Protein AF-A0AA38RJS0-F1 (afdb_monomer_lite)

Foldseek 3Di:
DDPPP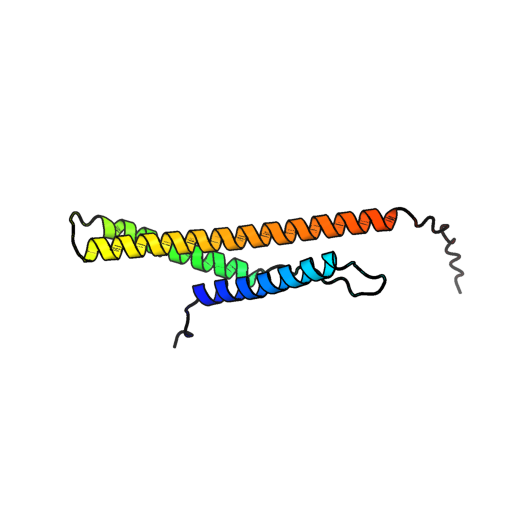DLLSVLVVVLVVLVVVLVVLVVVVVVPPPPDDDNDASDADDPVSVVSLVVLLVVLVVVLVVLVVVLPDPDPDPVNVVSVVSNVVSVVSNVVSVVSVVVRVVSVVVRVVVVVVVVVVVVPDPPPPPPPPPPDDD

Secondary structure (DSSP, 8-state):
---TTHHHHHHHHHHHHHHHHHHHHHHHHHT---TTS-----PPPPHHHHHHHHHHHHHHHHHHHHHHHHT---SS-HHHHHHHHHHHHHHHHHHHHHHHHHHHHHHHHHHHHHHHHHHHHHTSS-------------

Sequence (138 aa):
MGEKGGRYNRVVRRFEIWMEGVRDVVASRDGGVGKGMDVEFVSDLDAGWKGECEGLARKLGECRDVIGVLGRVEGESSLARILSGTDALVEDMLAGLDLMLAIEREAVARENDWVRSVNREGDGEDDTPRAGAIWRAF

Radius of gyration: 24.94 Å; chains: 1; bounding box: 71×38×66 Å

Structure (mmCIF, N/CA/C/O backbone):
data_AF-A0AA38RJS0-F1
#
_entry.id   AF-A0AA38RJS0-F1
#
loop_
_atom_site.group_PDB
_atom_site.id
_atom_site.type_symbol
_atom_site.label_atom_id
_atom_site.label_alt_id
_atom_site.label_comp_id
_atom_site.label_asym_id
_atom_site.label_entity_id
_atom_site.label_seq_id
_atom_site.pdbx_PDB_ins_code
_atom_site.Cartn_x
_atom_site.Cartn_y
_atom_site.Cartn_z
_atom_site.occupancy
_atom_site.B_iso_or_equiv
_atom_site.auth_seq_id
_atom_site.auth_comp_id
_atom_site.auth_asym_id
_atom_site.auth_atom_id
_atom_site.pdbx_PDB_model_num
ATOM 1 N N . MET A 1 1 ? 12.068 2.463 22.134 1.00 39.75 1 MET A N 1
ATOM 2 C CA . MET A 1 1 ? 11.266 3.669 21.834 1.00 39.75 1 MET A CA 1
ATOM 3 C C . MET A 1 1 ? 10.890 3.592 20.367 1.00 39.75 1 MET A C 1
ATOM 5 O O . MET A 1 1 ? 11.792 3.582 19.543 1.00 39.75 1 MET A O 1
ATOM 9 N N . GLY A 1 2 ? 9.607 3.384 20.060 1.00 47.66 2 GLY A N 1
ATOM 10 C CA . GLY A 1 2 ? 9.134 3.217 18.682 1.00 47.66 2 GLY A CA 1
ATOM 11 C C . GLY A 1 2 ? 9.390 4.478 17.861 1.00 47.66 2 GLY A C 1
ATOM 12 O O . GLY A 1 2 ? 9.180 5.586 18.351 1.00 47.66 2 GLY A O 1
ATOM 13 N N . GLU A 1 3 ? 9.898 4.306 16.646 1.00 44.78 3 GLU A N 1
ATOM 14 C CA . GLU A 1 3 ? 10.190 5.405 15.728 1.00 44.78 3 GLU A CA 1
ATOM 15 C C . GLU A 1 3 ? 8.943 6.267 15.482 1.00 44.78 3 GLU A C 1
ATOM 17 O O . GLU A 1 3 ? 7.830 5.753 15.324 1.00 44.78 3 GLU A O 1
ATOM 22 N N . LYS A 1 4 ? 9.135 7.593 15.475 1.00 48.53 4 LYS A N 1
ATOM 23 C CA . LYS A 1 4 ? 8.072 8.589 15.292 1.00 48.53 4 LYS A CA 1
ATOM 24 C C . LYS A 1 4 ? 7.389 8.357 13.938 1.00 48.53 4 LYS A C 1
ATOM 26 O O . LYS A 1 4 ? 7.966 8.661 12.901 1.00 48.53 4 LYS A O 1
ATOM 31 N N . GLY A 1 5 ? 6.185 7.787 13.966 1.00 61.19 5 GLY A N 1
ATOM 32 C CA . GLY A 1 5 ? 5.372 7.489 12.782 1.00 61.19 5 GLY A CA 1
ATOM 33 C C . GLY A 1 5 ? 4.741 6.095 12.793 1.00 61.19 5 GLY A C 1
ATOM 34 O O . GLY A 1 5 ? 3.680 5.910 12.214 1.00 61.19 5 GLY A O 1
ATOM 35 N N . GLY A 1 6 ? 5.311 5.120 13.502 1.00 84.56 6 GLY A N 1
ATOM 36 C CA . GLY A 1 6 ? 4.781 3.753 13.495 1.00 84.56 6 GLY A CA 1
ATOM 37 C C . GLY A 1 6 ? 4.985 3.022 12.159 1.00 84.56 6 GLY A C 1
ATOM 38 O O . GLY A 1 6 ? 5.342 3.600 11.133 1.00 84.56 6 GLY A O 1
ATOM 39 N N . ARG A 1 7 ? 4.789 1.700 12.185 1.00 86.81 7 ARG A N 1
ATOM 40 C CA . ARG A 1 7 ? 5.133 0.807 11.065 1.00 86.81 7 ARG A CA 1
ATOM 41 C C . ARG A 1 7 ? 4.330 1.099 9.790 1.00 86.81 7 ARG A C 1
ATOM 43 O O . ARG A 1 7 ? 4.897 1.031 8.709 1.00 86.81 7 ARG A O 1
ATOM 50 N N . TYR A 1 8 ? 3.057 1.481 9.916 1.00 88.31 8 TYR A N 1
ATOM 51 C CA . TYR A 1 8 ? 2.211 1.826 8.768 1.00 88.31 8 TYR A CA 1
ATOM 52 C C . TYR A 1 8 ? 2.754 3.028 7.980 1.00 88.31 8 TYR A C 1
ATOM 54 O O . TYR A 1 8 ? 2.969 2.922 6.779 1.00 88.31 8 TYR A O 1
ATOM 62 N N . ASN A 1 9 ? 3.096 4.135 8.652 1.00 90.56 9 ASN A N 1
ATOM 63 C CA . ASN A 1 9 ? 3.643 5.314 7.968 1.00 90.56 9 ASN A CA 1
ATOM 64 C C . ASN A 1 9 ? 4.990 5.040 7.293 1.00 90.56 9 ASN A C 1
ATOM 66 O O . ASN A 1 9 ? 5.299 5.643 6.271 1.00 90.56 9 ASN A O 1
ATOM 70 N N . ARG A 1 10 ? 5.803 4.125 7.836 1.00 90.25 10 ARG A N 1
ATOM 71 C CA . ARG A 1 10 ? 7.041 3.703 7.168 1.00 90.25 10 ARG A CA 1
ATOM 72 C C . ARG A 1 10 ? 6.747 2.982 5.849 1.00 90.25 10 ARG A C 1
ATOM 74 O O . ARG A 1 10 ? 7.408 3.272 4.856 1.00 90.25 10 ARG A O 1
ATOM 81 N N . VAL A 1 11 ? 5.773 2.072 5.846 1.00 93.06 11 VAL A N 1
ATOM 82 C CA . VAL A 1 11 ? 5.342 1.339 4.645 1.00 93.06 11 VAL A CA 1
ATOM 83 C C . VAL A 1 11 ? 4.802 2.299 3.587 1.00 93.06 11 VAL A C 1
ATOM 85 O O . VAL A 1 11 ? 5.246 2.228 2.442 1.00 93.06 11 VAL A O 1
ATOM 88 N N . VAL A 1 12 ? 3.941 3.241 3.987 1.00 93.81 12 VAL A N 1
ATOM 89 C CA . VAL A 1 12 ? 3.394 4.280 3.098 1.00 93.81 12 VAL A CA 1
ATOM 90 C C . VAL A 1 12 ? 4.505 5.159 2.533 1.00 93.81 12 VAL A C 1
ATOM 92 O O . VAL A 1 12 ? 4.612 5.305 1.323 1.00 93.81 12 VAL A O 1
ATOM 95 N N . ARG A 1 13 ? 5.411 5.669 3.373 1.00 91.69 13 ARG A N 1
ATOM 96 C CA . ARG A 1 13 ? 6.510 6.527 2.910 1.00 91.69 13 ARG A CA 1
ATOM 97 C C . ARG A 1 13 ? 7.427 5.818 1.917 1.00 91.69 13 ARG A C 1
ATOM 99 O O . ARG A 1 13 ? 7.901 6.428 0.965 1.00 91.69 13 ARG A O 1
ATOM 106 N N . ARG A 1 14 ? 7.707 4.531 2.140 1.00 92.81 14 ARG A N 1
ATOM 107 C CA . ARG A 1 14 ? 8.513 3.735 1.207 1.00 92.81 14 ARG A CA 1
ATOM 108 C C . ARG A 1 14 ? 7.804 3.568 -0.139 1.00 92.81 14 ARG A C 1
ATOM 110 O O . ARG A 1 14 ? 8.461 3.678 -1.168 1.00 92.81 14 ARG A O 1
ATOM 117 N N . PHE A 1 15 ? 6.490 3.353 -0.118 1.00 93.44 15 PHE A N 1
ATOM 118 C CA . PHE A 1 15 ? 5.664 3.316 -1.322 1.00 93.44 15 PHE A CA 1
ATOM 119 C C . PHE A 1 15 ? 5.641 4.668 -2.053 1.00 93.44 15 PHE A C 1
ATOM 121 O O . PHE A 1 15 ? 5.810 4.698 -3.265 1.00 93.44 15 PHE A O 1
ATOM 128 N N . GLU A 1 16 ? 5.505 5.787 -1.341 1.00 93.81 16 GLU A N 1
ATOM 129 C CA . GLU A 1 16 ? 5.492 7.131 -1.938 1.00 93.81 16 GLU A CA 1
ATOM 130 C C . GLU A 1 16 ? 6.813 7.482 -2.632 1.00 93.81 16 GLU A C 1
ATOM 132 O O . GLU A 1 16 ? 6.797 7.962 -3.763 1.00 93.81 16 GLU A O 1
ATOM 137 N N . ILE A 1 17 ? 7.950 7.195 -1.986 1.00 92.19 17 ILE A N 1
ATOM 138 C CA . ILE A 1 17 ? 9.285 7.397 -2.575 1.00 92.19 17 ILE A CA 1
ATOM 139 C C . ILE A 1 17 ? 9.439 6.551 -3.840 1.00 92.19 17 ILE A C 1
ATOM 141 O O . ILE A 1 17 ? 9.946 7.018 -4.856 1.00 92.19 17 ILE A O 1
ATOM 145 N N . TRP A 1 18 ? 8.986 5.299 -3.788 1.00 93.81 18 TRP A N 1
ATOM 146 C CA . TRP A 1 18 ? 9.004 4.423 -4.950 1.00 93.81 18 TRP A CA 1
ATOM 147 C C . TRP A 1 18 ? 8.118 4.964 -6.085 1.00 93.81 18 TRP A C 1
ATOM 149 O O . TRP A 1 18 ? 8.582 5.067 -7.216 1.00 93.81 18 TRP A O 1
ATOM 159 N N . MET A 1 19 ? 6.892 5.405 -5.783 1.00 91.38 19 MET A N 1
ATOM 160 C CA . MET A 1 19 ? 5.969 6.019 -6.747 1.00 91.38 19 MET A CA 1
ATOM 161 C C . MET A 1 19 ? 6.519 7.298 -7.389 1.00 91.38 19 MET A C 1
ATOM 163 O O . MET A 1 19 ? 6.200 7.600 -8.539 1.00 91.38 19 MET A O 1
ATOM 167 N N . GLU A 1 20 ? 7.305 8.088 -6.659 1.00 90.31 20 GLU A N 1
ATOM 168 C CA . GLU A 1 20 ? 8.035 9.228 -7.220 1.00 90.31 20 GLU A CA 1
ATOM 169 C C . GLU A 1 20 ? 9.050 8.761 -8.267 1.00 90.31 20 GLU A C 1
ATOM 171 O O . GLU A 1 20 ? 8.957 9.191 -9.413 1.00 90.31 20 GLU A O 1
ATOM 176 N N . GLY A 1 21 ? 9.876 7.763 -7.940 1.00 87.69 21 GLY A N 1
ATOM 177 C CA . GLY A 1 21 ? 10.808 7.163 -8.898 1.00 87.69 21 GLY A CA 1
ATOM 178 C C . GLY A 1 21 ? 10.126 6.567 -10.136 1.00 87.69 21 GLY A C 1
ATOM 179 O O . GLY A 1 21 ? 10.601 6.762 -11.251 1.00 87.69 21 GLY A O 1
ATOM 180 N N . VAL A 1 22 ? 8.973 5.898 -9.984 1.00 87.56 22 VAL A N 1
ATOM 181 C CA . VAL A 1 22 ? 8.193 5.400 -11.137 1.00 87.56 22 VAL A CA 1
ATOM 182 C C . VAL A 1 22 ? 7.787 6.542 -12.067 1.00 87.56 22 VAL A C 1
ATOM 184 O O . VAL A 1 22 ? 7.893 6.412 -13.286 1.00 87.56 22 VAL A O 1
ATOM 187 N N . ARG A 1 23 ? 7.319 7.665 -11.509 1.00 86.69 23 ARG A N 1
ATOM 188 C CA . ARG A 1 23 ? 6.916 8.834 -12.305 1.00 86.69 23 ARG A CA 1
ATOM 189 C C . ARG A 1 23 ? 8.101 9.453 -13.034 1.00 86.69 23 ARG A C 1
ATOM 191 O O . ARG A 1 23 ? 7.944 9.805 -14.199 1.00 86.69 23 ARG A O 1
ATOM 198 N N . ASP A 1 24 ? 9.259 9.531 -12.388 1.00 85.88 24 ASP A N 1
ATOM 199 C CA . ASP A 1 24 ? 10.477 10.081 -12.988 1.00 85.88 24 ASP A CA 1
ATOM 200 C C . ASP A 1 24 ? 10.965 9.224 -14.167 1.00 85.88 24 ASP A C 1
ATOM 202 O O . ASP A 1 24 ? 11.268 9.753 -15.241 1.00 85.88 24 ASP A O 1
ATOM 206 N N . VAL A 1 25 ? 10.954 7.895 -14.012 1.00 84.25 25 VAL A N 1
ATOM 207 C CA . VAL A 1 25 ? 11.314 6.947 -15.078 1.00 84.25 25 VAL A CA 1
ATOM 208 C C . VAL A 1 25 ? 10.349 7.055 -16.260 1.00 84.25 25 VAL A C 1
ATOM 210 O O . VAL A 1 25 ? 10.778 7.142 -17.411 1.00 84.25 25 VAL A O 1
ATOM 213 N N . VAL A 1 26 ? 9.039 7.090 -15.998 1.00 82.94 26 VAL A N 1
ATOM 214 C CA . VAL A 1 26 ? 8.022 7.218 -17.056 1.00 82.94 26 VAL A CA 1
ATOM 215 C C . VAL A 1 26 ? 8.139 8.566 -17.777 1.00 82.94 26 VAL A C 1
ATOM 217 O O . VAL A 1 26 ? 8.144 8.596 -19.006 1.00 82.94 26 VAL A O 1
ATOM 220 N N . ALA A 1 27 ? 8.313 9.671 -17.048 1.00 82.62 27 ALA A N 1
ATOM 221 C CA . ALA A 1 27 ? 8.463 11.002 -17.639 1.00 82.62 27 ALA A CA 1
ATOM 222 C C . ALA A 1 27 ? 9.734 11.127 -18.495 1.00 82.62 27 ALA A C 1
ATOM 224 O O . ALA A 1 27 ? 9.712 11.749 -19.559 1.00 82.62 27 ALA A O 1
ATOM 225 N N . SER A 1 28 ? 10.832 10.500 -18.065 1.00 79.62 28 SER A N 1
ATOM 226 C CA . SER A 1 28 ? 12.090 10.483 -18.821 1.00 79.62 28 SER A CA 1
ATOM 227 C C . SER A 1 28 ? 11.945 9.765 -20.167 1.00 79.62 28 SER A C 1
ATOM 229 O O . SER A 1 28 ? 12.582 10.152 -21.146 1.00 79.62 28 SER A O 1
ATOM 231 N N . ARG A 1 29 ? 11.065 8.759 -20.254 1.00 74.25 29 ARG A N 1
ATOM 232 C CA . ARG A 1 29 ? 10.784 8.022 -21.498 1.00 74.25 29 ARG A CA 1
ATOM 233 C C . ARG A 1 29 ? 9.924 8.815 -22.477 1.00 74.25 29 ARG A C 1
ATOM 235 O O . ARG A 1 29 ? 10.209 8.788 -23.673 1.00 74.25 29 ARG A O 1
ATOM 242 N N . ASP A 1 30 ? 8.928 9.550 -21.983 1.00 70.44 30 ASP A N 1
ATOM 243 C CA . ASP A 1 30 ? 8.078 10.422 -22.811 1.00 70.44 30 ASP A CA 1
ATOM 244 C C . ASP A 1 30 ? 8.879 11.562 -23.472 1.00 70.44 30 ASP A C 1
ATOM 246 O O . ASP A 1 30 ? 8.515 12.043 -24.546 1.00 70.44 30 ASP A O 1
ATOM 250 N N . GLY A 1 31 ? 10.012 11.959 -22.877 1.00 65.44 31 GLY A N 1
ATOM 251 C CA . GLY A 1 31 ? 10.969 12.912 -23.454 1.00 65.44 31 GLY A CA 1
ATOM 252 C C . GLY A 1 31 ? 11.770 12.389 -24.657 1.00 65.44 31 GLY A C 1
ATOM 253 O O . GLY A 1 31 ? 12.508 13.158 -25.275 1.00 65.44 31 GLY A O 1
ATOM 254 N N . GLY A 1 32 ? 11.605 11.110 -25.011 1.00 57.56 32 GLY A N 1
ATOM 255 C CA . GLY A 1 32 ? 12.306 10.428 -26.093 1.00 57.56 32 GLY A CA 1
ATOM 256 C C . GLY A 1 32 ? 13.531 9.669 -25.589 1.00 57.56 32 GLY A C 1
ATOM 257 O O . GLY A 1 32 ? 14.510 10.264 -25.144 1.00 57.56 32 GLY A O 1
ATOM 258 N N . VAL A 1 33 ? 13.503 8.339 -25.717 1.00 57.28 33 VAL A N 1
ATOM 259 C CA . VAL A 1 33 ? 14.661 7.471 -25.457 1.00 57.28 33 VAL A CA 1
ATOM 260 C C . VAL A 1 33 ? 15.721 7.745 -26.529 1.00 57.28 33 VAL A C 1
ATOM 262 O O . VAL A 1 33 ? 15.704 7.181 -27.623 1.00 57.28 33 VAL A O 1
ATOM 265 N N . GLY A 1 34 ? 16.624 8.683 -26.248 1.00 50.53 34 GLY A N 1
ATOM 266 C CA . GLY A 1 34 ? 17.750 8.993 -27.120 1.00 50.53 34 GLY A CA 1
ATOM 267 C C . GLY A 1 34 ? 18.693 7.795 -27.234 1.00 50.53 34 GLY A C 1
ATOM 268 O O . GLY A 1 34 ? 19.038 7.168 -26.234 1.00 50.53 34 GLY A O 1
ATOM 269 N N . LYS A 1 35 ? 19.135 7.487 -28.459 1.00 48.25 35 LYS A N 1
ATOM 270 C CA . LYS A 1 35 ? 20.112 6.432 -28.773 1.00 48.25 35 LYS A CA 1
ATOM 271 C C . LYS A 1 35 ? 21.404 6.661 -27.965 1.00 48.25 35 LYS A C 1
ATOM 273 O O . LYS A 1 35 ? 22.246 7.453 -28.377 1.00 48.25 35 LYS A O 1
ATOM 278 N N . GLY A 1 36 ? 21.534 5.997 -26.813 1.00 53.06 36 GLY A N 1
ATOM 279 C CA . GLY A 1 36 ? 22.689 6.101 -25.911 1.00 53.06 36 GLY A CA 1
ATOM 280 C C . GLY A 1 36 ? 22.406 6.578 -24.479 1.00 53.06 36 GLY A C 1
ATOM 281 O O . GLY A 1 36 ? 23.363 6.705 -23.721 1.00 53.06 36 GLY A O 1
ATOM 282 N N . MET A 1 37 ? 21.152 6.841 -24.090 1.00 51.12 37 MET A N 1
ATOM 283 C CA . MET A 1 37 ? 20.788 6.993 -22.671 1.00 51.12 37 MET A CA 1
ATOM 284 C C . MET A 1 37 ? 20.583 5.619 -22.024 1.00 51.12 37 MET A C 1
ATOM 286 O O . MET A 1 37 ? 19.922 4.760 -22.611 1.00 51.12 37 MET A O 1
ATOM 290 N N . ASP A 1 38 ? 21.143 5.425 -20.826 1.00 57.59 38 ASP A N 1
ATOM 291 C CA . ASP A 1 38 ? 20.862 4.253 -19.994 1.00 57.59 38 ASP A CA 1
ATOM 292 C C . ASP A 1 38 ? 19.348 4.156 -19.771 1.00 57.59 38 ASP A C 1
ATOM 294 O O . ASP A 1 38 ? 18.713 5.084 -19.268 1.00 57.59 38 ASP A O 1
ATOM 298 N N . VAL A 1 39 ? 18.752 3.042 -20.199 1.00 60.03 39 VAL A N 1
ATOM 299 C CA . VAL A 1 39 ? 17.335 2.769 -19.965 1.00 60.03 39 VAL A CA 1
ATOM 300 C C . VAL A 1 39 ? 17.152 2.489 -18.479 1.00 60.03 39 VAL A C 1
ATOM 302 O O . VAL A 1 39 ? 17.556 1.438 -17.982 1.00 60.03 39 VAL A O 1
ATOM 305 N N . GLU A 1 40 ? 16.541 3.430 -17.766 1.00 68.38 40 GLU A N 1
ATOM 306 C CA . GLU A 1 40 ? 16.121 3.217 -16.384 1.00 68.38 40 GLU A CA 1
ATOM 307 C C . GLU A 1 40 ? 14.839 2.380 -16.359 1.00 68.38 40 GLU A C 1
ATOM 309 O O . GLU A 1 40 ? 13.908 2.633 -17.129 1.00 68.38 40 GLU A O 1
ATOM 314 N N . PHE A 1 41 ? 14.794 1.374 -15.483 1.00 71.94 41 PHE A N 1
ATOM 315 C CA . PHE A 1 41 ? 13.651 0.477 -15.303 1.00 71.94 41 PHE A CA 1
ATOM 316 C C . PHE A 1 41 ? 12.903 0.812 -14.018 1.00 71.94 41 PHE A C 1
ATOM 318 O O . PHE A 1 41 ? 13.508 1.178 -13.006 1.00 71.94 41 PHE A O 1
ATOM 325 N N . VAL A 1 42 ? 11.586 0.616 -14.034 1.00 77.12 42 VAL A N 1
ATOM 326 C CA . VAL A 1 42 ? 10.808 0.611 -12.794 1.00 77.12 42 VAL A CA 1
ATOM 327 C C . VAL A 1 42 ? 11.240 -0.605 -11.978 1.00 77.12 42 VAL A C 1
ATOM 329 O O . VAL A 1 42 ? 11.061 -1.744 -12.399 1.00 77.12 42 VAL A O 1
ATOM 332 N N . SER A 1 43 ? 11.848 -0.359 -10.819 1.00 72.88 43 SER A N 1
ATOM 333 C CA . SER A 1 43 ? 12.221 -1.420 -9.879 1.00 72.88 43 SER A CA 1
ATOM 334 C C . SER A 1 43 ? 11.013 -1.850 -9.055 1.00 72.88 43 SER A C 1
ATOM 336 O O . SER A 1 43 ? 10.188 -1.016 -8.705 1.00 72.88 43 SER A O 1
ATOM 338 N N . ASP A 1 44 ? 10.901 -3.131 -8.718 1.00 78.62 44 ASP A N 1
ATOM 339 C CA . ASP A 1 44 ? 9.823 -3.622 -7.854 1.00 78.62 44 ASP A CA 1
ATOM 340 C C . ASP A 1 44 ? 10.041 -3.183 -6.397 1.00 78.62 44 ASP A C 1
ATOM 342 O O . ASP A 1 44 ? 11.179 -3.063 -5.923 1.00 78.62 44 ASP A O 1
ATOM 346 N N . LEU A 1 45 ? 8.954 -3.028 -5.632 1.00 81.19 45 LEU A N 1
ATOM 347 C CA . LEU A 1 45 ? 9.080 -3.005 -4.173 1.00 81.19 45 LEU A CA 1
ATOM 348 C C . LEU A 1 45 ? 9.449 -4.413 -3.688 1.00 81.19 45 LEU A C 1
ATOM 350 O O . LEU A 1 45 ? 8.799 -5.402 -4.032 1.00 81.19 45 LEU A O 1
ATOM 354 N N . ASP A 1 46 ? 10.510 -4.503 -2.883 1.00 82.69 46 ASP A N 1
ATOM 355 C CA . ASP A 1 46 ? 11.088 -5.784 -2.476 1.00 82.69 46 ASP A CA 1
ATOM 356 C C . ASP A 1 46 ? 10.114 -6.688 -1.693 1.00 82.69 46 ASP A C 1
ATOM 358 O O . ASP A 1 46 ? 9.116 -6.258 -1.106 1.00 82.69 46 ASP A O 1
ATOM 362 N N . ALA A 1 47 ? 10.442 -7.984 -1.638 1.00 83.69 47 ALA A N 1
ATOM 363 C CA . ALA A 1 47 ? 9.687 -8.965 -0.854 1.00 83.69 47 ALA A CA 1
ATOM 364 C C . ALA A 1 47 ? 9.582 -8.580 0.637 1.00 83.69 47 ALA A C 1
ATOM 366 O O . ALA A 1 47 ? 8.640 -8.985 1.319 1.00 83.69 47 ALA A O 1
ATOM 367 N N . GLY A 1 48 ? 10.521 -7.768 1.137 1.00 86.88 48 GLY A N 1
ATOM 368 C CA . GLY A 1 48 ? 10.485 -7.213 2.485 1.00 86.88 48 GLY A CA 1
ATOM 369 C C . GLY A 1 48 ? 9.303 -6.268 2.694 1.00 86.88 48 GLY A C 1
ATOM 370 O O . GLY A 1 48 ? 8.555 -6.438 3.653 1.00 86.88 48 GLY A O 1
ATOM 371 N N . TRP A 1 49 ? 9.080 -5.316 1.787 1.00 92.62 49 TRP A N 1
ATOM 372 C CA . TRP A 1 49 ? 7.952 -4.387 1.848 1.00 92.62 49 TRP A CA 1
ATOM 373 C C . TRP A 1 49 ? 6.606 -5.113 1.718 1.00 92.62 49 TRP A C 1
ATOM 375 O O . TRP A 1 49 ? 5.691 -4.838 2.497 1.00 92.62 49 TRP A O 1
ATOM 385 N N . LYS A 1 50 ? 6.499 -6.104 0.819 1.00 90.44 50 LYS A N 1
ATOM 386 C CA . LYS A 1 50 ? 5.279 -6.9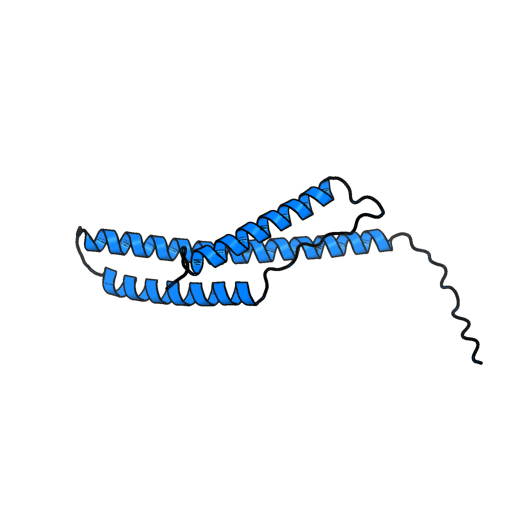28 0.675 1.00 90.44 50 LYS A CA 1
ATOM 387 C C . LYS A 1 50 ? 4.985 -7.720 1.956 1.00 90.44 50 LYS A C 1
ATOM 389 O O . LYS A 1 50 ? 3.868 -7.670 2.466 1.00 90.44 50 LYS A O 1
ATOM 394 N N . GLY A 1 51 ? 6.006 -8.335 2.560 1.00 91.56 51 GLY A N 1
ATOM 395 C CA . GLY A 1 51 ? 5.876 -9.009 3.857 1.00 91.56 51 GLY A CA 1
ATOM 396 C C . GLY A 1 51 ? 5.550 -8.059 5.020 1.00 91.56 51 GLY A C 1
ATOM 397 O O . GLY A 1 51 ? 4.861 -8.434 5.974 1.00 91.56 51 GLY A O 1
ATOM 398 N N . GLU A 1 52 ? 6.000 -6.802 4.965 1.00 91.19 52 GLU A N 1
ATOM 399 C CA . GLU A 1 52 ? 5.581 -5.777 5.924 1.00 91.19 52 GLU A CA 1
ATOM 400 C C . GLU A 1 52 ? 4.105 -5.397 5.769 1.00 91.19 52 GLU A C 1
ATOM 402 O O . GLU A 1 52 ? 3.429 -5.263 6.795 1.00 91.19 52 GLU A O 1
ATOM 407 N N . CYS A 1 53 ? 3.604 -5.286 4.534 1.00 91.25 53 CYS A N 1
ATOM 408 C CA . CYS A 1 53 ? 2.188 -5.058 4.239 1.00 91.25 53 CYS A CA 1
ATOM 409 C C . CYS A 1 53 ? 1.325 -6.208 4.763 1.00 91.25 53 CYS A C 1
ATOM 411 O O . CYS A 1 53 ? 0.409 -5.962 5.542 1.00 91.25 53 CYS A O 1
ATOM 413 N N . GLU A 1 54 ? 1.670 -7.460 4.453 1.00 93.25 54 GLU A N 1
ATOM 414 C CA . GLU A 1 54 ? 0.965 -8.647 4.966 1.00 93.25 54 GLU A CA 1
ATOM 415 C C . GLU A 1 54 ? 0.965 -8.690 6.501 1.00 93.25 54 GLU A C 1
ATOM 417 O O . GLU A 1 54 ? -0.054 -8.933 7.153 1.00 93.25 54 GLU A O 1
ATOM 422 N N . GLY A 1 55 ? 2.120 -8.407 7.109 1.00 93.19 55 GLY A N 1
ATOM 423 C CA . GLY A 1 55 ? 2.261 -8.378 8.558 1.00 93.19 55 GLY A CA 1
ATOM 424 C C . GLY A 1 55 ? 1.479 -7.246 9.233 1.00 93.19 55 GLY A C 1
ATOM 425 O O . GLY A 1 55 ? 1.144 -7.374 10.412 1.00 93.19 55 GLY A O 1
ATOM 426 N N . LEU A 1 56 ? 1.227 -6.137 8.536 1.00 93.81 56 LEU A N 1
ATOM 427 C CA . LEU A 1 56 ? 0.350 -5.059 8.995 1.00 93.81 56 LEU A CA 1
ATOM 428 C C . LEU A 1 56 ? -1.120 -5.412 8.784 1.00 93.81 56 LEU A C 1
ATOM 430 O O . LEU A 1 56 ? -1.887 -5.282 9.733 1.00 93.81 56 LEU A O 1
ATOM 434 N N . ALA A 1 57 ? -1.484 -5.915 7.605 1.00 93.62 57 ALA A N 1
ATOM 435 C CA . ALA A 1 57 ? -2.842 -6.323 7.269 1.00 93.62 57 ALA A CA 1
ATOM 436 C C . ALA A 1 57 ? -3.369 -7.362 8.264 1.00 93.62 57 ALA A C 1
ATOM 438 O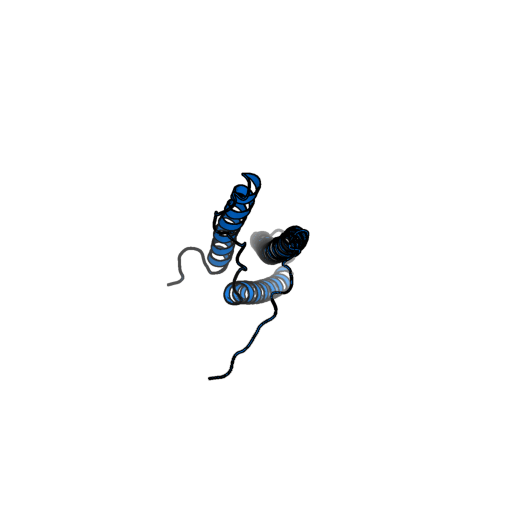 O . ALA A 1 57 ? -4.458 -7.206 8.806 1.00 93.62 57 ALA A O 1
ATOM 439 N N . ARG A 1 58 ? -2.548 -8.357 8.625 1.00 95.75 58 ARG A N 1
ATOM 440 C CA . ARG A 1 58 ? -2.912 -9.341 9.652 1.00 95.75 58 ARG A CA 1
ATOM 441 C C . ARG A 1 58 ? -3.180 -8.702 11.017 1.00 95.75 58 ARG A C 1
ATOM 443 O O . ARG A 1 58 ? -4.188 -9.003 11.641 1.00 95.75 58 ARG A O 1
ATOM 450 N N . LYS A 1 59 ? -2.306 -7.803 11.477 1.00 94.31 59 LYS A N 1
ATOM 451 C CA . LYS A 1 59 ? -2.463 -7.129 12.780 1.00 94.31 59 LYS A CA 1
ATOM 452 C C . LYS A 1 59 ? -3.668 -6.191 12.815 1.00 94.31 59 LYS A C 1
ATOM 454 O O . LYS A 1 59 ? -4.324 -6.079 13.843 1.00 94.31 59 LYS A O 1
ATOM 459 N N . LEU A 1 60 ? -3.931 -5.496 11.712 1.00 93.25 60 LEU A N 1
ATOM 460 C CA . LEU A 1 60 ? -5.096 -4.627 11.565 1.00 93.25 60 LEU A CA 1
ATOM 461 C C . LEU A 1 60 ? -6.385 -5.454 11.508 1.00 93.25 60 LEU A C 1
ATOM 463 O O . LEU A 1 60 ? -7.338 -5.108 12.193 1.00 93.25 60 LEU A O 1
ATOM 467 N N . GLY A 1 61 ? -6.382 -6.595 10.812 1.00 92.12 61 GLY A N 1
ATOM 468 C CA . GLY A 1 61 ? -7.487 -7.557 10.836 1.00 92.12 61 GLY A CA 1
ATOM 469 C C . GLY A 1 61 ? -7.767 -8.098 12.242 1.00 92.12 61 GLY A C 1
ATOM 470 O O . GLY A 1 61 ? -8.903 -8.050 12.698 1.00 92.12 61 GLY A O 1
ATOM 471 N N . GLU A 1 62 ? -6.726 -8.503 12.978 1.00 93.38 62 GLU A N 1
ATOM 472 C CA . GLU A 1 62 ? -6.846 -8.899 14.391 1.00 93.38 62 GLU A CA 1
ATOM 473 C C . GLU A 1 62 ? -7.430 -7.755 15.251 1.00 93.38 62 GLU A C 1
ATOM 475 O O . GLU A 1 62 ? -8.266 -7.988 16.124 1.00 93.38 62 GLU A O 1
ATOM 480 N N . CYS A 1 63 ? -7.021 -6.505 14.999 1.00 91.12 63 CYS A N 1
ATOM 481 C CA . CYS A 1 63 ? -7.539 -5.328 15.702 1.00 91.12 63 CYS A CA 1
ATOM 482 C C . CYS A 1 63 ? -9.026 -5.099 15.415 1.00 91.12 63 CYS A C 1
ATOM 484 O O . CYS A 1 63 ? -9.805 -4.913 16.350 1.00 91.12 63 CYS A O 1
ATOM 486 N N . ARG A 1 64 ? -9.423 -5.169 14.142 1.00 91.12 64 ARG A N 1
ATOM 487 C CA . ARG A 1 64 ? -10.817 -5.072 13.713 1.00 91.12 64 ARG A CA 1
ATOM 488 C C . ARG A 1 64 ? -11.681 -6.133 14.376 1.00 91.12 64 ARG A C 1
ATOM 490 O O . ARG A 1 64 ? -12.732 -5.805 14.910 1.00 91.12 64 ARG A O 1
ATOM 497 N N . ASP A 1 65 ? -11.236 -7.385 14.396 1.00 90.88 65 ASP A N 1
ATOM 498 C CA . ASP A 1 65 ? -12.014 -8.475 14.988 1.00 90.88 65 ASP A CA 1
ATOM 499 C C . ASP A 1 65 ? -12.254 -8.229 16.489 1.00 90.88 65 ASP A C 1
ATOM 501 O O . ASP A 1 65 ? -13.365 -8.412 16.992 1.00 90.88 65 ASP A O 1
ATOM 505 N N . VAL A 1 66 ? -11.241 -7.723 17.205 1.00 89.88 66 VAL A N 1
ATOM 506 C CA . VAL A 1 66 ? -11.372 -7.312 18.612 1.00 89.88 66 VAL A CA 1
ATOM 507 C C . VAL A 1 66 ? -12.343 -6.137 18.768 1.00 89.88 66 VAL A C 1
ATOM 509 O O . VAL A 1 66 ? -13.193 -6.165 19.662 1.00 89.88 66 VAL A O 1
ATOM 512 N N . ILE A 1 67 ? -12.255 -5.118 17.908 1.00 87.31 67 ILE A N 1
ATOM 513 C CA . ILE A 1 67 ? -13.174 -3.971 17.925 1.00 87.31 67 ILE A CA 1
ATOM 514 C C . ILE A 1 67 ? -14.604 -4.425 17.629 1.00 87.31 67 ILE A C 1
ATOM 516 O O . ILE A 1 67 ? -15.514 -3.992 18.324 1.00 87.31 67 ILE A O 1
ATOM 520 N N . GLY A 1 68 ? -14.816 -5.349 16.693 1.00 83.75 68 GLY A N 1
ATOM 521 C CA . GLY A 1 68 ? -16.130 -5.912 16.382 1.00 83.75 68 GLY A CA 1
ATOM 522 C C . GLY A 1 68 ? -16.752 -6.678 17.554 1.00 83.75 68 GLY A C 1
ATOM 523 O O . GLY A 1 68 ? -17.964 -6.610 17.771 1.00 83.75 68 GLY A O 1
ATOM 524 N N . VAL A 1 69 ? -15.936 -7.361 18.365 1.00 83.50 69 VAL A N 1
ATOM 525 C CA . VAL A 1 69 ? -16.394 -7.995 19.615 1.00 83.50 69 VAL A CA 1
ATOM 526 C C . VAL A 1 69 ? -16.785 -6.943 20.655 1.00 83.50 69 VAL A C 1
ATOM 528 O O . VAL A 1 69 ? -17.824 -7.078 21.304 1.00 83.50 69 VAL A O 1
ATOM 531 N N . LEU A 1 70 ? -15.979 -5.890 20.805 1.00 78.25 70 LEU A N 1
ATOM 532 C CA . LEU A 1 70 ? -16.217 -4.815 21.772 1.00 78.25 70 LEU A CA 1
ATOM 533 C C . LEU A 1 70 ? -17.365 -3.886 21.353 1.00 78.25 70 LEU A C 1
ATOM 535 O O . LEU A 1 70 ? -18.076 -3.388 22.213 1.00 78.25 70 LEU A O 1
ATOM 539 N N . GLY A 1 71 ? -17.566 -3.676 20.054 1.00 65.88 71 GLY A N 1
ATOM 540 C CA . GLY A 1 71 ? -18.500 -2.731 19.438 1.00 65.88 71 GLY A CA 1
ATOM 541 C C . GLY A 1 71 ? -19.976 -3.106 19.546 1.00 65.88 71 GLY A C 1
ATOM 542 O O . GLY A 1 71 ? -20.828 -2.317 19.152 1.00 65.88 71 GLY A O 1
ATOM 543 N N . ARG A 1 72 ? -20.313 -4.248 20.160 1.00 64.00 72 ARG A N 1
ATOM 544 C CA . ARG A 1 72 ? -21.695 -4.596 20.545 1.00 64.00 72 ARG A CA 1
ATOM 545 C C . ARG A 1 72 ? -22.233 -3.762 21.723 1.00 64.00 72 ARG A C 1
ATOM 547 O O . ARG A 1 72 ? -23.157 -4.194 22.408 1.00 64.00 72 ARG A O 1
ATOM 554 N N . VAL A 1 73 ? -21.656 -2.589 21.994 1.00 61.94 73 VAL A N 1
ATOM 555 C CA . VAL A 1 73 ? -22.173 -1.656 23.001 1.00 61.94 73 VAL A CA 1
ATOM 556 C C . VAL A 1 73 ? -23.363 -0.916 22.400 1.00 61.94 73 VAL A C 1
ATOM 558 O O . VAL A 1 73 ? -23.195 -0.004 21.594 1.00 61.94 73 VAL A O 1
ATOM 561 N N . GLU A 1 74 ? -24.574 -1.306 22.781 1.00 62.78 74 GLU A N 1
ATOM 562 C CA . GLU A 1 74 ? -25.786 -0.583 22.395 1.00 62.78 74 GLU A CA 1
ATOM 563 C C . GLU A 1 74 ? -25.815 0.810 23.060 1.00 62.78 74 GLU A C 1
ATOM 565 O O . GLU A 1 74 ? -25.683 0.931 24.279 1.00 62.78 74 GLU A O 1
ATOM 570 N N . GLY A 1 75 ? -25.981 1.873 22.259 1.00 65.56 75 GLY A N 1
ATOM 571 C CA . GLY A 1 75 ? -26.247 3.242 22.728 1.00 65.56 75 GLY A CA 1
ATOM 572 C C . GLY A 1 75 ? -25.308 4.333 22.189 1.00 65.56 75 GLY A C 1
ATOM 573 O O . GLY A 1 75 ? -24.175 4.080 21.786 1.00 65.56 75 GLY A O 1
ATOM 574 N N . GLU A 1 76 ? -25.766 5.590 22.230 1.00 74.75 76 GLU A N 1
ATOM 575 C CA . GLU A 1 76 ? -25.027 6.795 21.802 1.00 74.75 76 GLU A CA 1
ATOM 576 C C . GLU A 1 76 ? -23.960 7.232 22.829 1.00 74.75 76 GLU A C 1
ATOM 578 O O . GLU A 1 76 ? -23.905 8.380 23.270 1.00 74.75 76 GLU A O 1
ATOM 583 N N . SER A 1 77 ? -23.105 6.306 23.261 1.00 81.94 77 SER A N 1
ATOM 584 C CA . SER A 1 77 ? -22.020 6.627 24.192 1.00 81.94 77 SER A CA 1
ATOM 585 C C . SER A 1 77 ? -20.806 7.217 23.465 1.00 81.94 77 SER A C 1
ATOM 587 O O . SER A 1 77 ? -20.540 6.931 22.294 1.00 81.94 77 SER A O 1
ATOM 589 N N . SER A 1 78 ? -20.009 8.022 24.174 1.00 86.38 78 SER A N 1
ATOM 590 C CA . SER A 1 78 ? -18.718 8.505 23.663 1.00 86.38 78 SER A CA 1
ATOM 591 C C . SER A 1 78 ? -17.775 7.351 23.302 1.00 86.38 78 SER A C 1
ATOM 593 O O . SER A 1 78 ? -17.046 7.449 22.318 1.00 86.38 78 SER A O 1
ATOM 595 N N . LEU A 1 79 ? -17.843 6.235 24.038 1.00 86.31 79 LEU A N 1
ATOM 596 C CA . LEU A 1 79 ? -17.111 5.007 23.736 1.00 86.31 79 LEU A CA 1
ATOM 597 C C . LEU A 1 79 ? -17.558 4.393 22.403 1.00 86.31 79 LEU A C 1
ATOM 599 O O . LEU A 1 79 ? -16.706 4.062 21.587 1.00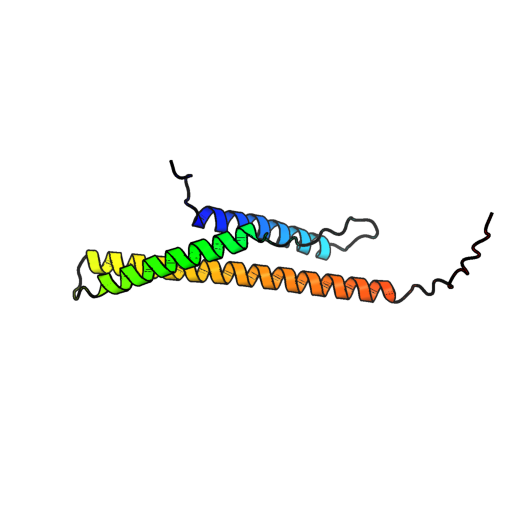 86.31 79 LEU A O 1
ATOM 603 N N . ALA A 1 80 ? -18.867 4.290 22.154 1.00 84.44 80 ALA A N 1
ATOM 604 C CA . ALA A 1 80 ? -19.398 3.758 20.897 1.00 84.44 80 ALA A CA 1
ATOM 605 C C . ALA A 1 80 ? -18.921 4.582 19.687 1.00 84.44 80 ALA A C 1
ATOM 607 O O . ALA A 1 80 ? -18.500 4.019 18.677 1.00 84.44 80 ALA A O 1
ATOM 608 N N . ARG A 1 81 ? -18.881 5.917 19.815 1.00 86.81 81 ARG A N 1
ATOM 609 C CA . ARG A 1 81 ? -18.323 6.806 18.778 1.00 86.81 81 ARG A CA 1
ATOM 610 C C . ARG A 1 81 ? -16.826 6.580 18.554 1.00 86.81 81 ARG A C 1
ATOM 612 O O . ARG A 1 81 ? -16.386 6.570 17.410 1.00 86.81 81 ARG A O 1
ATOM 619 N N . ILE A 1 82 ? -16.047 6.402 19.623 1.00 89.69 82 ILE A N 1
ATOM 620 C CA . ILE A 1 82 ? -14.603 6.131 19.526 1.00 89.69 82 ILE A CA 1
ATOM 621 C C . ILE A 1 82 ? -14.351 4.772 18.867 1.00 89.69 82 ILE A C 1
ATOM 623 O O . ILE A 1 82 ? -13.503 4.682 17.982 1.00 89.69 82 ILE A O 1
ATOM 627 N N . LEU A 1 83 ? -15.096 3.734 19.259 1.00 89.25 83 LEU A N 1
ATOM 628 C CA . LEU A 1 83 ? -14.973 2.394 18.684 1.00 89.25 83 LEU A CA 1
ATOM 629 C C . LEU A 1 83 ? -15.315 2.406 17.195 1.00 89.25 83 LEU A C 1
ATOM 631 O O . LEU A 1 83 ? -14.521 1.915 16.405 1.00 89.25 83 LEU A O 1
ATOM 635 N N . SER A 1 84 ? -16.414 3.056 16.805 1.00 87.75 84 SER A N 1
ATOM 636 C CA . SER A 1 84 ? -16.776 3.225 15.392 1.00 87.75 84 SER A CA 1
ATOM 637 C C . SER A 1 84 ? -15.722 4.008 14.601 1.00 87.75 84 SER A C 1
ATOM 639 O O . SER A 1 84 ? -15.380 3.617 13.490 1.00 87.75 84 SER A O 1
ATOM 641 N N . GLY A 1 85 ? -15.159 5.080 15.169 1.00 90.31 85 GLY A N 1
ATOM 642 C CA . GLY A 1 85 ? -14.075 5.821 14.519 1.00 90.31 85 GLY A CA 1
ATOM 643 C C . GLY A 1 85 ? -12.793 4.999 14.373 1.00 90.31 85 GLY A C 1
ATOM 644 O O . GLY A 1 85 ? -12.095 5.112 13.370 1.00 90.31 85 GLY A O 1
ATOM 645 N N . THR A 1 86 ? -12.489 4.155 15.361 1.00 91.00 86 THR A N 1
ATOM 646 C CA . THR A 1 86 ? -11.322 3.263 15.312 1.00 91.00 86 THR A CA 1
ATOM 647 C C . THR A 1 86 ? -11.524 2.159 14.281 1.00 91.00 86 THR A C 1
ATOM 649 O O . THR A 1 86 ? -10.598 1.859 13.538 1.00 91.00 86 THR A O 1
ATOM 652 N N . ASP A 1 87 ? -12.729 1.597 14.210 1.00 90.88 87 ASP A N 1
ATOM 653 C CA . ASP A 1 87 ? -13.111 0.588 13.221 1.00 90.88 87 ASP A CA 1
ATOM 654 C C . ASP A 1 87 ? -12.959 1.128 11.793 1.00 90.88 87 ASP A C 1
ATOM 656 O O . ASP A 1 87 ? -12.233 0.550 10.988 1.00 90.88 87 ASP A O 1
ATOM 660 N N . ALA A 1 88 ? -13.524 2.312 11.525 1.00 92.00 88 ALA A N 1
ATOM 661 C CA . ALA A 1 88 ? -13.387 2.986 10.235 1.00 92.00 88 ALA A CA 1
ATOM 662 C C . ALA A 1 88 ? -11.918 3.262 9.874 1.00 92.00 88 ALA A C 1
ATOM 664 O O . ALA A 1 88 ? -11.500 3.002 8.751 1.00 92.00 88 ALA A O 1
ATOM 665 N N . LEU A 1 89 ? -11.107 3.723 10.833 1.00 94.12 89 LEU A N 1
ATOM 666 C CA . LEU A 1 89 ? -9.681 3.958 10.598 1.00 94.12 89 LEU A CA 1
ATOM 667 C C . LEU A 1 89 ? -8.927 2.664 10.252 1.00 94.12 89 LEU A C 1
ATOM 669 O O . LEU A 1 89 ? -8.048 2.677 9.394 1.00 94.12 89 LEU A O 1
ATOM 673 N N . VAL A 1 90 ? -9.236 1.553 10.925 1.00 93.94 90 VAL A N 1
ATOM 674 C CA . VAL A 1 90 ? -8.607 0.254 10.648 1.00 93.94 90 VAL A CA 1
ATOM 675 C C . VAL A 1 90 ? -8.995 -0.253 9.258 1.00 93.94 90 VAL A C 1
ATOM 677 O O . VAL A 1 90 ? -8.119 -0.720 8.530 1.00 93.94 90 VAL A O 1
ATOM 680 N N . GLU A 1 91 ? -10.264 -0.116 8.872 1.00 94.12 91 GLU A N 1
ATOM 681 C CA . GLU A 1 91 ? -10.751 -0.431 7.523 1.00 94.12 91 GLU A CA 1
ATOM 682 C C . GLU A 1 91 ? -10.062 0.428 6.451 1.00 94.12 91 GLU A C 1
ATOM 684 O O . GLU A 1 91 ? -9.538 -0.112 5.476 1.00 94.12 91 GLU A O 1
ATOM 689 N N . ASP A 1 92 ? -9.947 1.741 6.667 1.00 95.75 92 ASP A N 1
ATOM 690 C CA . ASP A 1 92 ? -9.248 2.646 5.747 1.00 95.75 92 ASP A CA 1
ATOM 691 C C . ASP A 1 92 ? -7.764 2.269 5.592 1.00 95.75 92 ASP A C 1
ATOM 693 O O . ASP A 1 92 ? -7.214 2.284 4.488 1.00 95.75 92 ASP A O 1
ATOM 697 N N . MET A 1 93 ? -7.098 1.892 6.688 1.00 95.12 93 MET A N 1
ATOM 698 C CA . MET A 1 93 ? -5.704 1.440 6.652 1.00 95.12 93 MET A CA 1
ATOM 699 C C . MET A 1 93 ? -5.545 0.107 5.908 1.00 95.12 93 MET A C 1
ATOM 701 O O . MET A 1 93 ? -4.558 -0.073 5.195 1.00 95.12 93 MET A O 1
ATOM 705 N N . LEU A 1 94 ? -6.491 -0.826 6.056 1.00 95.31 94 LEU A N 1
ATOM 706 C CA . LEU A 1 94 ? -6.503 -2.086 5.307 1.00 95.31 94 LEU A CA 1
ATOM 707 C C . LEU A 1 94 ? -6.691 -1.830 3.808 1.00 95.31 94 LEU A C 1
ATOM 709 O O . LEU A 1 94 ? -5.875 -2.287 3.007 1.00 95.31 94 LEU A O 1
ATOM 713 N N . ALA A 1 95 ? -7.689 -1.024 3.444 1.00 96.50 95 ALA A N 1
ATOM 714 C CA . ALA A 1 95 ? -7.937 -0.629 2.062 1.00 96.50 95 ALA A CA 1
ATOM 715 C C . ALA A 1 95 ? -6.724 0.088 1.444 1.00 96.50 95 ALA A C 1
ATOM 717 O O . ALA A 1 95 ? -6.382 -0.145 0.284 1.00 96.50 95 ALA A O 1
ATOM 718 N N . GLY A 1 96 ? -6.031 0.921 2.227 1.00 96.50 96 GLY A N 1
ATOM 719 C CA . GLY A 1 96 ? -4.795 1.578 1.811 1.00 96.50 96 GLY A CA 1
ATOM 720 C C . GLY A 1 96 ? -3.672 0.595 1.470 1.00 96.50 96 GLY A C 1
ATOM 721 O O . GLY A 1 96 ? -3.013 0.758 0.443 1.00 96.50 96 GLY A O 1
ATOM 722 N N . LEU A 1 97 ? -3.460 -0.443 2.289 1.00 95.69 97 LEU A N 1
ATOM 723 C CA . LEU A 1 97 ? -2.456 -1.483 2.013 1.00 95.69 97 LEU A CA 1
ATOM 724 C C . LEU A 1 97 ? -2.772 -2.250 0.724 1.00 95.69 97 LEU A C 1
ATOM 726 O O . LEU A 1 97 ? -1.881 -2.427 -0.110 1.00 95.69 97 LEU A O 1
ATOM 730 N N . ASP A 1 98 ? -4.030 -2.654 0.543 1.00 95.81 98 ASP A N 1
ATOM 731 C CA . ASP A 1 98 ? -4.475 -3.378 -0.651 1.00 95.81 98 ASP A CA 1
ATOM 732 C C . ASP A 1 98 ? -4.319 -2.529 -1.918 1.00 95.81 98 ASP A C 1
ATOM 734 O O . ASP A 1 98 ? -3.833 -3.013 -2.945 1.00 95.81 98 ASP A O 1
ATOM 738 N N . LEU A 1 99 ? -4.663 -1.240 -1.843 1.00 96.88 99 LEU A N 1
ATOM 739 C CA . LEU A 1 99 ? -4.507 -0.313 -2.959 1.00 96.88 99 LEU A CA 1
ATOM 740 C C . LEU A 1 99 ? -3.034 -0.113 -3.336 1.00 96.88 99 LEU A C 1
ATOM 742 O O . LEU A 1 99 ? -2.700 -0.149 -4.519 1.00 96.88 99 LEU A O 1
ATOM 746 N N . MET A 1 100 ? -2.140 0.059 -2.356 1.00 96.62 100 MET A N 1
ATOM 747 C CA . MET A 1 100 ? -0.702 0.190 -2.625 1.00 96.62 100 MET A CA 1
ATOM 748 C C . MET A 1 100 ? -0.137 -1.060 -3.315 1.00 96.62 100 MET A C 1
ATOM 750 O O . MET A 1 100 ? 0.621 -0.938 -4.277 1.00 96.62 100 MET A O 1
ATOM 754 N N . LEU A 1 101 ? -0.535 -2.259 -2.872 1.00 94.19 101 LEU A N 1
ATOM 755 C CA . LEU A 1 101 ? -0.143 -3.525 -3.506 1.00 94.19 101 LEU A CA 1
ATOM 756 C C . LEU A 1 101 ? -0.674 -3.643 -4.941 1.00 94.19 101 LEU A C 1
ATOM 758 O O . LEU A 1 101 ? 0.037 -4.117 -5.829 1.00 94.19 101 LEU A O 1
ATOM 762 N N . ALA A 1 102 ? -1.910 -3.204 -5.183 1.00 95.31 102 ALA A N 1
ATOM 763 C CA . ALA A 1 102 ? -2.502 -3.214 -6.515 1.00 95.31 102 ALA A CA 1
ATOM 764 C C . ALA A 1 102 ? -1.765 -2.267 -7.476 1.00 95.31 102 ALA A C 1
ATOM 766 O O . ALA A 1 102 ? -1.440 -2.670 -8.593 1.00 95.31 102 ALA A O 1
ATOM 767 N N . ILE A 1 103 ? -1.456 -1.045 -7.026 1.00 94.50 103 ILE A N 1
ATOM 768 C CA . ILE A 1 103 ? -0.709 -0.053 -7.812 1.00 94.50 103 ILE A CA 1
ATOM 769 C C . ILE A 1 103 ? 0.687 -0.576 -8.156 1.00 94.50 103 ILE A C 1
ATOM 771 O O . ILE A 1 103 ? 1.109 -0.457 -9.306 1.00 94.50 103 ILE A O 1
ATOM 775 N N . GLU A 1 104 ? 1.388 -1.179 -7.190 1.00 93.12 104 GLU A N 1
ATOM 776 C CA . GLU A 1 104 ? 2.707 -1.771 -7.432 1.00 93.12 104 GLU A CA 1
ATOM 777 C C . GLU A 1 104 ? 2.649 -2.841 -8.516 1.00 93.12 104 GLU A C 1
ATOM 779 O O . GLU A 1 104 ? 3.342 -2.741 -9.529 1.00 93.12 104 GLU A O 1
ATOM 784 N N . ARG A 1 105 ? 1.745 -3.810 -8.362 1.00 92.00 105 ARG A N 1
ATOM 785 C CA . ARG A 1 105 ? 1.573 -4.888 -9.334 1.00 92.00 105 ARG A CA 1
ATOM 786 C C . ARG A 1 105 ? 1.255 -4.358 -10.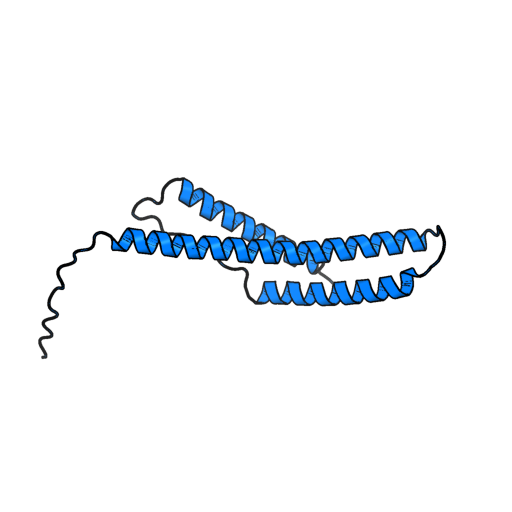729 1.00 92.00 105 ARG A C 1
ATOM 788 O O . ARG A 1 105 ? 1.755 -4.896 -11.716 1.00 92.00 105 ARG A O 1
ATOM 795 N N . GLU A 1 106 ? 0.403 -3.343 -10.825 1.00 93.06 106 GLU A N 1
ATOM 796 C CA . GLU A 1 106 ? 0.029 -2.758 -12.109 1.00 93.06 106 GLU A CA 1
ATOM 797 C C . GLU A 1 106 ? 1.201 -2.010 -12.756 1.00 93.06 106 GLU A C 1
ATOM 799 O O . GLU A 1 106 ? 1.442 -2.176 -13.951 1.00 93.06 106 GLU A O 1
ATOM 804 N N . ALA A 1 107 ? 1.968 -1.235 -11.984 1.00 90.00 107 ALA A N 1
ATOM 805 C CA . ALA A 1 107 ? 3.148 -0.535 -12.486 1.00 90.00 107 ALA A CA 1
ATOM 806 C C . ALA A 1 107 ? 4.200 -1.513 -13.029 1.00 90.00 107 ALA A C 1
ATOM 808 O O . ALA A 1 107 ? 4.679 -1.335 -14.147 1.00 90.00 107 ALA A O 1
ATOM 809 N N . VAL A 1 108 ? 4.482 -2.588 -12.288 1.00 88.12 108 VAL A N 1
ATOM 810 C CA . VAL A 1 108 ? 5.424 -3.642 -12.694 1.00 88.12 108 VAL A CA 1
ATOM 811 C C . VAL A 1 108 ? 4.920 -4.411 -13.921 1.00 88.12 108 VAL A C 1
ATOM 813 O O . VAL A 1 108 ? 5.700 -4.779 -14.801 1.00 88.12 108 VAL A O 1
ATOM 816 N N . ALA A 1 109 ? 3.612 -4.654 -14.035 1.00 88.75 109 ALA A N 1
ATOM 817 C CA . ALA A 1 109 ? 3.040 -5.288 -15.222 1.00 88.75 109 ALA A CA 1
ATOM 818 C C . ALA A 1 109 ? 3.196 -4.404 -16.470 1.00 88.75 109 ALA A C 1
ATOM 820 O O . ALA A 1 109 ? 3.676 -4.887 -17.498 1.00 88.75 109 ALA A O 1
ATOM 821 N N . ARG A 1 110 ? 2.863 -3.109 -16.361 1.00 88.25 110 ARG A N 1
ATOM 822 C CA . ARG A 1 110 ? 3.038 -2.140 -17.456 1.00 88.25 110 ARG A CA 1
ATOM 823 C C . ARG A 1 110 ? 4.502 -2.022 -17.877 1.00 88.25 110 ARG A C 1
ATOM 825 O O . ARG A 1 110 ? 4.781 -1.973 -19.071 1.00 88.25 110 ARG A O 1
ATOM 832 N N . GLU A 1 111 ? 5.422 -2.040 -16.914 1.00 86.94 111 GLU A N 1
ATOM 833 C CA . GLU A 1 111 ? 6.861 -2.054 -17.180 1.00 86.94 111 GLU A CA 1
ATOM 834 C C . GLU A 1 111 ? 7.268 -3.272 -18.013 1.00 86.94 111 GLU A C 1
ATOM 836 O O . GLU A 1 111 ? 7.872 -3.134 -19.073 1.00 86.94 111 GLU A O 1
ATOM 841 N N . ASN A 1 112 ? 6.887 -4.475 -17.580 1.00 86.06 112 ASN A N 1
ATOM 842 C CA . ASN A 1 112 ? 7.213 -5.709 -18.294 1.00 86.06 112 ASN A CA 1
ATOM 843 C C . ASN A 1 112 ? 6.650 -5.733 -19.720 1.00 86.06 112 ASN A C 1
ATOM 845 O O . ASN A 1 112 ? 7.300 -6.241 -20.637 1.00 86.06 112 ASN A O 1
ATOM 849 N N . ASP A 1 113 ? 5.446 -5.203 -19.918 1.00 87.88 113 ASP A N 1
ATOM 850 C CA . ASP A 1 113 ? 4.833 -5.126 -21.241 1.00 87.88 113 ASP A CA 1
ATOM 851 C C . ASP A 1 113 ? 5.555 -4.126 -22.150 1.00 87.88 113 ASP A C 1
ATOM 853 O O . ASP A 1 113 ? 5.785 -4.439 -23.321 1.00 87.88 113 ASP A O 1
ATOM 857 N N . TRP A 1 114 ? 6.002 -2.990 -21.606 1.00 86.38 114 TRP A N 1
ATOM 858 C CA . TRP A 1 114 ? 6.852 -2.037 -22.321 1.00 86.38 114 TRP A CA 1
ATOM 859 C C . TRP A 1 114 ? 8.210 -2.646 -22.700 1.00 86.38 114 TRP A C 1
ATOM 861 O O . TRP A 1 114 ? 8.625 -2.565 -23.855 1.00 86.38 114 TRP A O 1
ATOM 871 N N . VAL A 1 115 ? 8.881 -3.351 -21.782 1.00 84.00 115 VAL A N 1
ATOM 872 C CA . VAL A 1 115 ? 10.145 -4.047 -22.092 1.00 84.00 115 VAL A CA 1
ATOM 873 C C . VAL A 1 115 ? 9.948 -5.056 -23.225 1.00 84.00 115 VAL A C 1
ATOM 875 O O . VAL A 1 115 ? 10.762 -5.145 -24.145 1.00 84.00 115 VAL A O 1
ATOM 878 N N . ARG A 1 116 ? 8.838 -5.804 -23.209 1.00 85.06 116 ARG A N 1
ATOM 879 C CA . ARG A 1 116 ? 8.499 -6.740 -24.292 1.00 85.06 116 ARG A CA 1
ATOM 880 C C . ARG A 1 116 ? 8.216 -6.035 -25.617 1.00 85.06 116 ARG A C 1
ATOM 882 O O . ARG A 1 116 ? 8.555 -6.605 -26.653 1.00 85.06 116 ARG A O 1
ATOM 889 N N . SER A 1 117 ? 7.570 -4.866 -25.619 1.00 83.31 117 SER A N 1
ATOM 890 C CA . SER A 1 117 ? 7.312 -4.123 -26.859 1.00 83.31 117 SER A CA 1
ATOM 891 C C . SER A 1 117 ? 8.603 -3.561 -27.445 1.00 83.31 117 SER A C 1
ATOM 893 O O . SER A 1 117 ? 8.865 -3.797 -28.621 1.00 83.31 117 SER A O 1
ATOM 895 N N . VAL A 1 118 ? 9.456 -2.946 -26.620 1.00 79.94 118 VAL A N 1
ATOM 896 C CA . VAL A 1 118 ? 10.764 -2.415 -27.040 1.00 79.94 118 VAL A CA 1
ATOM 897 C C . VAL A 1 118 ? 11.664 -3.520 -27.597 1.00 79.94 118 VAL A C 1
ATOM 899 O O . VAL A 1 118 ? 12.251 -3.356 -28.663 1.00 79.94 118 VAL A O 1
ATOM 902 N N . ASN A 1 119 ? 11.724 -4.682 -26.939 1.00 77.38 119 ASN A N 1
ATOM 903 C CA . ASN A 1 119 ? 12.506 -5.818 -27.437 1.00 77.38 119 ASN A CA 1
ATOM 904 C C . ASN A 1 119 ? 11.994 -6.346 -28.788 1.00 77.38 119 ASN A C 1
ATOM 906 O O . ASN A 1 119 ? 12.790 -6.797 -29.602 1.00 77.38 119 ASN A O 1
ATOM 910 N N . ARG A 1 120 ? 10.678 -6.295 -29.040 1.00 75.69 120 ARG A N 1
ATOM 911 C CA . ARG A 1 120 ? 10.087 -6.724 -30.318 1.00 75.69 120 ARG A CA 1
ATOM 912 C C . ARG A 1 120 ? 10.347 -5.719 -31.441 1.00 75.69 120 ARG A C 1
ATOM 914 O O . ARG A 1 120 ? 10.540 -6.127 -32.578 1.00 75.69 120 ARG A O 1
ATOM 921 N N . GLU A 1 121 ? 10.338 -4.426 -31.132 1.00 65.38 121 GLU A N 1
ATOM 922 C CA . GLU A 1 121 ? 10.640 -3.357 -32.093 1.00 65.38 121 GLU A CA 1
ATOM 923 C C . GLU A 1 121 ? 12.131 -3.324 -32.467 1.00 65.38 121 GLU A C 1
ATOM 925 O O . GLU A 1 121 ? 12.463 -3.028 -33.612 1.00 65.38 121 GLU A O 1
ATOM 930 N N . GLY A 1 122 ? 13.025 -3.699 -31.545 1.00 57.81 122 GLY A N 1
ATOM 931 C CA . GLY A 1 122 ? 14.462 -3.835 -31.810 1.00 57.81 122 GLY A CA 1
ATOM 932 C C . GLY A 1 122 ? 14.870 -5.069 -32.631 1.00 57.81 122 GLY A C 1
ATOM 933 O O . GLY A 1 122 ? 15.957 -5.070 -33.197 1.00 57.81 122 GLY A O 1
ATOM 934 N N . ASP A 1 123 ? 14.015 -6.094 -32.726 1.00 56.84 123 ASP A N 1
ATOM 935 C CA . ASP A 1 123 ? 14.261 -7.349 -33.473 1.00 56.84 123 ASP A CA 1
ATOM 936 C C . ASP A 1 123 ? 13.799 -7.267 -34.949 1.00 56.84 123 ASP A C 1
ATOM 938 O O . ASP A 1 123 ? 13.897 -8.224 -35.713 1.00 56.84 123 ASP A O 1
ATOM 942 N N . GLY A 1 124 ? 13.253 -6.117 -35.368 1.00 53.75 124 GLY A N 1
ATOM 943 C CA . GLY A 1 124 ? 12.653 -5.918 -36.692 1.00 53.75 124 GLY A CA 1
ATOM 944 C C . GLY A 1 124 ? 13.614 -5.531 -37.821 1.00 53.75 124 GLY A C 1
ATOM 945 O O . GLY A 1 124 ? 13.167 -5.407 -38.958 1.00 53.75 124 GLY A O 1
ATOM 946 N N . GLU A 1 125 ? 14.904 -5.328 -37.545 1.00 53.16 125 GLU A N 1
ATOM 947 C CA . GLU A 1 125 ? 15.884 -4.916 -38.560 1.00 53.16 125 GLU A CA 1
ATOM 948 C C . GLU A 1 125 ? 17.318 -5.286 -38.144 1.00 53.16 125 GLU A C 1
ATOM 950 O O . GLU A 1 125 ? 18.219 -4.454 -38.144 1.00 53.16 125 GLU A O 1
ATOM 955 N N . ASP A 1 126 ? 17.550 -6.546 -37.771 1.00 46.75 126 ASP A N 1
ATOM 956 C CA . ASP A 1 126 ? 18.904 -7.104 -37.808 1.00 46.75 126 ASP A CA 1
ATOM 957 C C . ASP A 1 126 ? 18.889 -8.385 -38.646 1.00 46.75 126 ASP A C 1
ATOM 959 O O . ASP A 1 126 ? 18.970 -9.511 -38.159 1.00 46.75 126 ASP A O 1
ATOM 963 N N . ASP A 1 127 ? 18.810 -8.187 -39.966 1.00 49.75 127 ASP A N 1
ATOM 964 C CA . ASP A 1 127 ? 19.427 -9.083 -40.947 1.00 49.75 127 ASP A CA 1
ATOM 965 C C . ASP A 1 127 ? 20.954 -9.053 -40.713 1.00 49.75 127 ASP A C 1
ATOM 967 O O . ASP A 1 127 ? 21.740 -8.633 -41.566 1.00 49.75 127 ASP A O 1
ATOM 971 N N . THR A 1 128 ? 21.420 -9.472 -39.533 1.00 48.53 128 THR A N 1
ATOM 972 C CA . THR A 1 128 ? 22.826 -9.791 -39.347 1.00 48.53 128 THR A CA 1
ATOM 973 C C . THR A 1 128 ? 23.070 -11.042 -40.188 1.00 48.53 128 THR A C 1
ATOM 975 O O . THR A 1 128 ? 22.527 -12.113 -39.886 1.00 48.53 128 THR A O 1
ATOM 978 N N . PRO A 1 129 ? 23.886 -10.977 -41.260 1.00 46.22 129 PRO A N 1
ATOM 979 C CA . PRO A 1 129 ? 24.277 -12.185 -41.952 1.00 46.22 129 PRO A CA 1
ATOM 980 C C . PRO A 1 129 ? 25.000 -13.024 -40.914 1.00 46.22 129 PRO A C 1
ATOM 982 O O . PRO A 1 129 ? 25.990 -12.578 -40.336 1.00 46.22 129 PRO A O 1
ATOM 985 N N . ARG A 1 130 ? 24.466 -14.218 -40.661 1.00 47.78 130 ARG A N 1
ATOM 986 C CA . ARG A 1 130 ? 25.013 -15.239 -39.771 1.00 47.78 130 ARG A CA 1
ATOM 987 C C . ARG A 1 130 ? 26.490 -15.442 -40.119 1.00 47.78 130 ARG A C 1
ATOM 989 O O . ARG A 1 130 ? 26.826 -16.231 -41.001 1.00 47.78 130 ARG A O 1
ATOM 996 N N . ALA A 1 131 ? 27.367 -14.675 -39.473 1.00 46.97 131 ALA A N 1
ATOM 997 C CA . ALA A 1 131 ? 28.796 -14.739 -39.684 1.00 46.97 131 ALA A CA 1
ATOM 998 C C . ALA A 1 131 ? 29.216 -16.134 -39.234 1.00 46.97 131 ALA A C 1
ATOM 1000 O O . ALA A 1 131 ? 29.110 -16.482 -38.058 1.00 46.97 131 ALA A O 1
ATOM 1001 N N . GLY A 1 132 ? 29.591 -16.970 -40.203 1.00 47.62 132 GLY A N 1
ATOM 1002 C CA . GLY A 1 132 ? 30.046 -18.324 -39.952 1.00 47.62 132 GLY A CA 1
ATOM 1003 C C . GLY A 1 132 ? 31.165 -18.288 -38.922 1.00 47.62 132 GLY A C 1
ATOM 1004 O O . GLY A 1 132 ? 32.239 -17.751 -39.184 1.00 47.62 132 GLY A O 1
ATOM 1005 N N . ALA A 1 133 ? 30.904 -18.850 -37.745 1.00 42.19 133 ALA A N 1
ATOM 1006 C CA . ALA A 1 133 ? 31.925 -19.083 -36.745 1.00 42.19 133 ALA A CA 1
ATOM 1007 C C . ALA A 1 133 ? 32.901 -20.129 -37.301 1.00 42.19 133 ALA A C 1
ATOM 1009 O O . ALA A 1 133 ? 32.675 -21.336 -37.211 1.00 42.19 133 ALA A O 1
ATOM 1010 N N . ILE A 1 134 ? 33.980 -19.658 -37.923 1.00 53.62 134 ILE A N 1
ATOM 1011 C CA . ILE A 1 134 ? 35.132 -20.483 -38.270 1.00 53.62 134 ILE A CA 1
ATOM 1012 C C . ILE A 1 134 ? 35.947 -20.638 -36.985 1.00 53.62 134 ILE A C 1
ATOM 1014 O O . ILE A 1 134 ? 36.881 -19.880 -36.732 1.00 53.62 134 ILE A O 1
ATOM 1018 N N . TRP A 1 135 ? 35.588 -21.610 -36.148 1.00 47.19 135 TRP A N 1
ATOM 1019 C CA . TRP A 1 135 ? 36.453 -22.035 -35.051 1.00 47.19 135 TRP A CA 1
ATOM 1020 C C . TRP A 1 135 ? 37.673 -22.728 -35.657 1.00 47.19 135 TRP A C 1
ATOM 1022 O O . TRP A 1 135 ? 37.623 -23.906 -36.010 1.00 47.19 135 TRP A O 1
ATOM 1032 N N . ARG A 1 136 ? 38.776 -21.995 -35.832 1.00 52.62 136 ARG A N 1
ATOM 1033 C CA . ARG A 1 136 ? 40.072 -22.637 -36.047 1.00 52.62 136 ARG A CA 1
ATOM 1034 C C . ARG A 1 136 ? 40.617 -23.042 -34.687 1.00 52.62 136 ARG A C 1
ATOM 1036 O O . ARG A 1 136 ? 40.995 -22.189 -33.893 1.00 52.62 136 ARG A O 1
ATOM 1043 N N . ALA A 1 137 ? 40.618 -24.347 -34.444 1.00 49.75 137 ALA A N 1
ATOM 1044 C CA . ALA A 1 137 ? 41.403 -24.956 -33.387 1.00 49.75 137 ALA A CA 1
ATOM 1045 C C . ALA A 1 137 ? 42.894 -24.701 -33.654 1.00 49.75 137 ALA A C 1
ATOM 1047 O O . ALA A 1 137 ? 43.374 -25.006 -34.747 1.00 49.75 137 ALA A O 1
ATOM 1048 N N . PHE A 1 138 ? 43.587 -24.167 -32.652 1.00 49.69 138 PHE A N 1
ATOM 1049 C CA . PHE A 1 138 ? 45.009 -24.379 -32.404 1.00 49.69 138 PHE A CA 1
ATOM 1050 C C . PHE A 1 138 ? 45.210 -24.483 -30.897 1.00 49.69 138 PHE A C 1
ATOM 1052 O O . PHE A 1 138 ? 44.589 -23.668 -30.177 1.00 49.69 138 PHE A O 1
#

Organism: NCBI:txid91930

pLDDT: mean 78.94, std 16.76,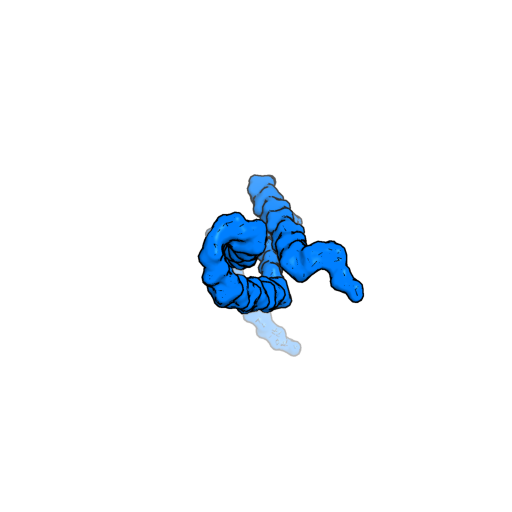 range [39.75, 96.88]